Protein AF-A0A834Y5T1-F1 (afdb_monomer_lite)

Radius of gyration: 31.5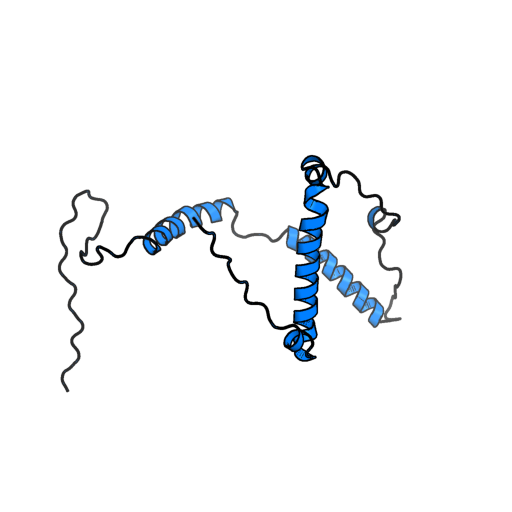9 Å; chains: 1; bounding box: 53×65×82 Å

pLDDT: mean 77.12, std 14.16, range [38.94, 96.62]

Organism: Aphidius gifuensis (NCBI:txid684658)

Structure (mmCIF, N/CA/C/O backbone):
data_AF-A0A834Y5T1-F1
#
_entry.id   AF-A0A834Y5T1-F1
#
loop_
_atom_site.group_PDB
_atom_site.id
_atom_site.type_symbol
_atom_site.label_atom_id
_atom_site.label_alt_id
_atom_site.label_comp_id
_atom_site.label_asym_id
_atom_site.label_entity_id
_atom_site.label_seq_id
_atom_site.pdbx_PDB_ins_code
_atom_site.Cartn_x
_atom_site.Cartn_y
_atom_site.Cartn_z
_atom_site.occupancy
_atom_site.B_iso_or_equiv
_atom_site.auth_seq_id
_atom_site.auth_comp_id
_atom_site.auth_asym_id
_atom_site.auth_atom_id
_atom_site.pdbx_PDB_model_num
ATOM 1 N N . MET A 1 1 ? -30.349 9.901 36.039 1.00 38.94 1 MET A N 1
ATOM 2 C CA . MET A 1 1 ? -28.960 9.397 36.035 1.00 38.94 1 MET A CA 1
ATOM 3 C C . MET A 1 1 ? -28.143 10.296 35.128 1.00 38.94 1 MET A C 1
ATOM 5 O O . MET A 1 1 ? -28.436 10.355 33.943 1.00 38.94 1 MET A O 1
ATOM 9 N N . THR A 1 2 ? -27.216 11.071 35.682 1.00 44.53 2 THR A N 1
ATOM 10 C CA . THR A 1 2 ? -26.333 11.951 34.908 1.00 44.53 2 THR A CA 1
ATOM 11 C C . THR A 1 2 ? -25.214 11.108 34.298 1.00 44.53 2 THR A C 1
ATOM 13 O O . THR A 1 2 ? -24.531 10.368 35.008 1.00 44.53 2 THR A O 1
ATOM 16 N N . LYS A 1 3 ? -25.074 11.151 32.968 1.00 49.75 3 LYS A N 1
ATOM 17 C CA . LYS A 1 3 ? -23.969 10.498 32.256 1.00 49.75 3 LYS A CA 1
ATOM 18 C C . LYS A 1 3 ? -22.673 11.202 32.673 1.00 49.75 3 LYS A C 1
ATOM 20 O O . LYS A 1 3 ? -22.609 12.426 32.615 1.00 49.75 3 LYS A O 1
ATOM 25 N N . ARG A 1 4 ? -21.680 10.453 33.160 1.00 49.56 4 ARG A N 1
ATOM 26 C CA . ARG A 1 4 ? -20.324 10.983 33.349 1.00 49.56 4 ARG A CA 1
ATOM 27 C C . ARG A 1 4 ? -19.730 11.158 31.959 1.00 49.56 4 ARG A C 1
ATOM 29 O O . ARG A 1 4 ? -19.762 10.212 31.180 1.00 49.56 4 ARG A O 1
ATOM 36 N N . GLU A 1 5 ? -19.261 12.355 31.643 1.00 60.16 5 GLU A N 1
ATOM 37 C CA . GLU A 1 5 ? -18.492 12.561 30.423 1.00 60.16 5 GLU A CA 1
ATOM 38 C C . GLU A 1 5 ? -17.097 11.982 30.634 1.00 60.16 5 GLU A C 1
ATOM 40 O O . GLU A 1 5 ? -16.360 12.400 31.531 1.00 60.16 5 GLU A O 1
ATOM 45 N N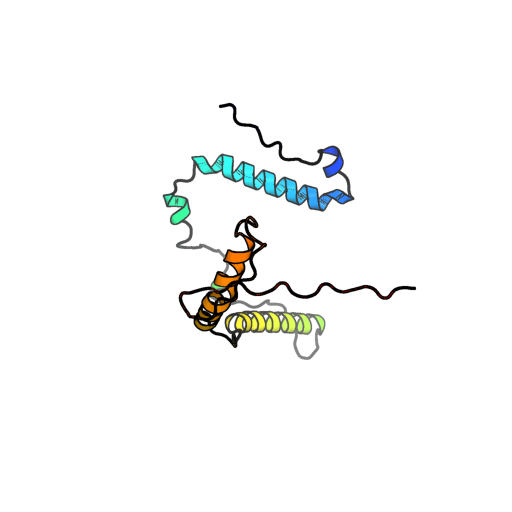 . ASP A 1 6 ? -16.754 10.976 29.836 1.00 60.47 6 ASP A N 1
ATOM 46 C CA . ASP A 1 6 ? -15.409 10.429 29.800 1.00 60.47 6 ASP A CA 1
ATOM 47 C C . ASP A 1 6 ? -14.506 11.461 29.116 1.00 60.47 6 ASP A C 1
ATOM 49 O O . ASP A 1 6 ? -14.448 11.555 27.888 1.00 60.47 6 ASP A O 1
ATOM 53 N N . HIS A 1 7 ? -13.820 12.283 29.911 1.00 65.25 7 HIS A N 1
ATOM 54 C CA . HIS A 1 7 ? -12.827 13.211 29.387 1.00 65.25 7 HIS A CA 1
ATOM 55 C C . HIS A 1 7 ? -11.694 12.424 28.722 1.00 65.25 7 HIS A C 1
ATOM 57 O O . HIS A 1 7 ? -10.821 11.862 29.386 1.00 65.25 7 HIS A O 1
ATOM 63 N N . LYS A 1 8 ? -11.697 12.398 27.387 1.00 70.94 8 LYS A N 1
ATOM 64 C CA . LYS A 1 8 ? -10.557 11.927 26.601 1.00 70.94 8 LYS A CA 1
ATOM 65 C C . LYS A 1 8 ? -9.374 12.850 26.891 1.00 70.94 8 LYS A C 1
ATOM 67 O O . LYS A 1 8 ? -9.419 14.042 26.595 1.00 70.94 8 LYS A O 1
ATOM 72 N N . PHE A 1 9 ? -8.315 12.304 27.482 1.00 77.31 9 PHE A N 1
ATOM 73 C CA . PHE A 1 9 ? -7.071 13.035 27.703 1.00 77.31 9 PHE A CA 1
ATOM 74 C C . PHE A 1 9 ? -6.405 13.313 26.351 1.00 77.31 9 PHE A C 1
ATOM 76 O O . PHE A 1 9 ? -5.819 12.418 25.747 1.00 77.31 9 PHE A O 1
ATOM 83 N N . GLN A 1 10 ? -6.517 14.550 25.870 1.00 83.81 10 GLN A N 1
ATOM 84 C CA . GLN A 1 10 ? -5.854 15.022 24.656 1.00 83.81 10 GLN A CA 1
ATOM 85 C C . GLN A 1 10 ? -4.682 15.937 25.014 1.00 83.81 10 GLN A C 1
ATOM 87 O O . GLN A 1 10 ? -4.711 16.663 26.011 1.00 83.81 10 GLN A O 1
ATOM 92 N N . LEU A 1 11 ? -3.633 15.900 24.192 1.00 87.19 11 LEU A N 1
ATOM 93 C CA . LEU A 1 11 ? -2.508 16.820 24.325 1.00 87.19 11 LEU A CA 1
ATOM 94 C C . LEU A 1 11 ? -2.941 18.241 23.959 1.00 87.19 11 LEU A C 1
ATOM 96 O O . LEU A 1 11 ? -3.801 18.449 23.103 1.00 87.19 11 LEU A O 1
ATOM 100 N N . SER A 1 12 ? -2.324 19.237 24.594 1.00 92.56 12 SER A N 1
ATOM 101 C CA . SER A 1 12 ? -2.603 20.632 24.264 1.00 92.56 12 SER A CA 1
ATOM 102 C C . SER A 1 12 ? -2.082 20.979 22.865 1.00 92.56 12 SER A C 1
ATOM 104 O O . SER A 1 12 ? -1.055 20.462 22.418 1.00 92.56 12 SER A O 1
ATOM 106 N N . LYS A 1 13 ? -2.758 21.917 22.190 1.00 89.25 13 LYS A N 1
ATOM 107 C CA . LYS A 1 13 ? -2.383 22.383 20.841 1.00 89.25 13 LYS A CA 1
ATOM 108 C C . LYS A 1 13 ? -0.927 22.864 20.778 1.00 89.25 13 LYS A C 1
ATOM 110 O O . LYS A 1 13 ? -0.193 22.495 19.872 1.00 89.25 13 LYS A O 1
ATOM 115 N N . SER A 1 14 ? -0.480 23.583 21.812 1.00 93.38 14 SER A N 1
ATOM 116 C CA . SER A 1 14 ? 0.901 24.070 21.916 1.00 93.38 14 SER A CA 1
ATOM 117 C C . SER A 1 14 ? 1.939 22.945 21.987 1.00 93.38 14 SER A C 1
ATOM 119 O O . SER A 1 14 ? 3.022 23.099 21.429 1.00 93.38 14 SER A O 1
ATOM 121 N N . ILE A 1 15 ? 1.630 21.819 22.641 1.00 92.31 15 ILE A N 1
ATOM 122 C CA . ILE A 1 15 ? 2.520 20.649 22.652 1.00 92.31 15 ILE A CA 1
ATOM 123 C C . ILE A 1 15 ? 2.538 20.003 21.265 1.00 92.31 15 ILE A C 1
ATOM 125 O O . ILE A 1 15 ? 3.605 19.648 20.770 1.00 92.31 15 ILE A O 1
ATOM 129 N N . LEU A 1 16 ? 1.372 19.876 20.630 1.00 94.31 16 LEU A N 1
ATOM 130 C CA . LEU A 1 16 ? 1.223 19.219 19.333 1.00 94.31 16 LEU A CA 1
ATOM 131 C C . LEU A 1 16 ? 1.922 19.983 18.188 1.00 94.31 16 LEU A C 1
ATOM 133 O O . LEU A 1 16 ? 2.422 19.361 17.253 1.00 94.31 16 LEU A O 1
ATOM 137 N N . ASP A 1 17 ? 2.042 21.309 18.297 1.00 94.62 17 ASP A N 1
ATOM 138 C CA . ASP A 1 17 ? 2.765 22.166 17.343 1.00 94.62 17 ASP A CA 1
ATOM 139 C C . ASP A 1 17 ? 4.299 22.059 17.431 1.00 94.62 17 ASP A C 1
ATOM 141 O O . ASP A 1 17 ? 5.022 22.546 16.553 1.00 94.62 17 ASP A O 1
ATOM 145 N N . MET A 1 18 ? 4.832 21.408 18.468 1.00 96.62 18 MET A N 1
ATOM 146 C CA . MET A 1 18 ? 6.273 21.230 18.608 1.00 96.62 18 MET A CA 1
ATOM 147 C C . MET A 1 18 ? 6.839 20.353 17.487 1.00 96.62 18 MET A C 1
ATOM 149 O O . MET A 1 18 ? 6.243 19.368 17.058 1.00 96.62 18 MET A O 1
ATOM 153 N N . LYS A 1 19 ? 8.066 20.658 17.042 1.00 96.25 19 LYS A N 1
ATOM 154 C CA . LYS A 1 19 ? 8.706 19.968 15.903 1.00 96.25 19 LYS A CA 1
ATOM 155 C C . LYS A 1 19 ? 8.785 18.446 16.066 1.00 96.25 19 LYS A C 1
ATOM 157 O O . LYS A 1 19 ? 8.681 17.732 15.074 1.00 96.25 19 LYS A O 1
ATOM 162 N N . PHE A 1 20 ? 8.968 17.959 17.293 1.00 95.81 20 PHE A N 1
ATOM 163 C CA . PHE A 1 20 ? 9.034 16.525 17.584 1.00 95.81 20 PHE A CA 1
ATOM 164 C C . PHE A 1 20 ? 7.655 15.844 17.567 1.00 95.81 20 PHE A C 1
ATOM 166 O O . PHE A 1 20 ? 7.581 14.631 17.405 1.00 95.81 20 PHE A O 1
ATOM 173 N N . MET A 1 21 ? 6.571 16.618 17.675 1.00 96.31 21 MET A N 1
ATOM 174 C CA . MET A 1 21 ? 5.191 16.134 17.667 1.00 96.31 21 MET A CA 1
ATOM 175 C C . MET A 1 21 ? 4.551 16.127 16.280 1.00 96.31 21 MET A C 1
ATOM 177 O O . MET A 1 21 ? 3.431 15.649 16.165 1.00 96.31 21 MET A O 1
ATOM 181 N N . LYS A 1 22 ? 5.243 16.566 15.217 1.00 94.31 22 LYS A N 1
ATOM 182 C CA . LYS A 1 22 ? 4.693 16.645 13.847 1.00 94.31 22 LYS A CA 1
ATOM 183 C C . LYS A 1 22 ? 3.967 15.376 13.388 1.00 94.31 22 LYS A C 1
ATOM 185 O O . LYS A 1 22 ? 2.833 15.455 12.941 1.00 94.31 22 LYS A O 1
ATOM 190 N N . ARG A 1 23 ? 4.577 14.200 13.577 1.00 94.69 23 ARG A N 1
ATOM 191 C CA . ARG A 1 23 ? 3.953 12.913 13.212 1.00 94.69 23 ARG A CA 1
ATOM 192 C C . ARG A 1 23 ? 2.697 12.619 14.030 1.00 94.69 23 ARG A C 1
ATOM 194 O O . ARG A 1 23 ? 1.746 12.044 13.522 1.00 94.69 23 ARG A O 1
ATOM 201 N N . THR A 1 24 ? 2.709 12.971 15.313 1.00 93.88 24 THR A N 1
ATOM 202 C CA . THR A 1 24 ? 1.548 12.800 16.192 1.00 93.88 24 THR A CA 1
ATOM 203 C C . THR A 1 24 ? 0.451 13.795 15.830 1.00 93.88 24 THR A C 1
ATOM 205 O O . THR A 1 24 ? -0.711 13.421 15.846 1.00 93.88 24 THR A O 1
ATOM 208 N N . LYS A 1 25 ? 0.815 15.027 15.456 1.00 94.94 25 LYS A N 1
ATOM 209 C CA . LYS A 1 25 ? -0.106 16.047 14.959 1.00 94.94 25 LYS A CA 1
ATOM 210 C C . LYS A 1 25 ? -0.843 15.562 13.720 1.00 94.94 25 LYS A C 1
ATOM 212 O O . LYS A 1 25 ? -2.060 15.532 13.731 1.00 94.94 25 LYS A O 1
ATOM 217 N N . GLU A 1 26 ? -0.105 15.096 12.716 1.00 94.94 26 GLU A N 1
ATOM 218 C CA . GLU A 1 26 ? -0.682 14.555 11.479 1.00 94.94 26 GLU A CA 1
ATOM 219 C C . GLU A 1 26 ? -1.668 13.411 11.754 1.00 94.94 26 GLU A C 1
ATOM 221 O O . GLU A 1 26 ? -2.747 13.382 11.172 1.00 94.94 26 GLU A O 1
ATOM 226 N N . LYS A 1 27 ? -1.338 12.502 12.683 1.00 93.19 27 LYS A N 1
ATOM 227 C CA . LYS A 1 27 ? -2.245 11.417 13.089 1.00 93.19 27 LYS A CA 1
ATOM 228 C C . LYS A 1 27 ? -3.500 11.927 13.790 1.00 93.19 27 LYS A C 1
ATOM 230 O O . LYS A 1 27 ? -4.592 11.503 13.439 1.00 93.19 27 LYS A O 1
ATOM 235 N N . VAL A 1 28 ? -3.342 12.824 14.763 1.00 92.88 28 VAL A N 1
ATOM 236 C CA . VAL A 1 28 ? -4.473 13.406 15.498 1.00 92.88 28 VAL A CA 1
ATOM 237 C C . VAL A 1 28 ? -5.387 14.168 14.541 1.00 92.88 28 VAL A C 1
ATOM 239 O O . VAL A 1 28 ? -6.590 13.953 14.581 1.00 92.88 28 VAL A O 1
ATOM 242 N N . ASP A 1 29 ? -4.827 14.978 13.641 1.00 92.50 29 ASP A N 1
ATOM 243 C CA . ASP A 1 29 ? -5.586 15.747 12.652 1.00 92.50 29 ASP A CA 1
ATOM 244 C C . ASP A 1 29 ? -6.338 14.817 11.676 1.00 92.50 29 ASP A C 1
ATOM 246 O O . ASP A 1 29 ? -7.486 15.077 11.311 1.00 92.50 29 ASP A O 1
ATOM 250 N N . GLN A 1 30 ? -5.722 13.696 11.281 1.00 92.81 30 GLN A N 1
ATOM 251 C CA . GLN A 1 30 ? -6.358 12.681 10.440 1.00 92.81 30 GLN A CA 1
ATOM 252 C C . GLN A 1 30 ? -7.504 11.962 11.165 1.00 92.81 30 GLN A C 1
ATOM 254 O O . GLN A 1 30 ? -8.564 11.763 10.573 1.00 92.81 30 GLN A O 1
ATOM 259 N N . GLU A 1 31 ? -7.317 11.593 12.433 1.00 90.50 31 GLU A N 1
ATOM 260 C CA . GLU A 1 31 ? -8.362 10.988 13.267 1.00 90.50 31 GLU A CA 1
ATOM 261 C C . GLU A 1 31 ? -9.529 11.956 13.487 1.00 90.50 31 GLU A C 1
ATOM 263 O O . GLU A 1 31 ? -10.686 11.555 13.366 1.00 90.50 31 GLU A O 1
ATOM 268 N N . THR A 1 32 ? -9.249 13.236 13.756 1.00 88.88 32 THR A N 1
ATOM 269 C CA . THR A 1 32 ? -10.300 14.253 13.891 1.00 88.88 32 THR A CA 1
ATOM 270 C C . THR A 1 32 ? -11.036 14.462 12.581 1.00 88.88 32 THR A C 1
ATOM 272 O O . THR A 1 32 ? -12.258 14.493 12.586 1.00 88.88 32 THR A O 1
ATOM 275 N N . PHE A 1 33 ? -10.328 14.521 11.451 1.00 90.00 33 PHE A N 1
ATOM 276 C CA . PHE A 1 33 ? -10.956 14.672 10.141 1.00 90.00 33 PHE A CA 1
ATOM 277 C C . PHE A 1 33 ? -11.847 13.475 9.785 1.00 90.00 33 PHE A C 1
ATOM 279 O O . PHE A 1 33 ? -12.925 13.658 9.227 1.00 90.00 33 PHE A O 1
ATOM 286 N N . GLN A 1 34 ? -11.424 12.252 10.120 1.00 88.12 34 GLN A N 1
ATOM 287 C CA . GLN A 1 34 ? -12.248 11.056 9.932 1.00 88.12 34 GLN A CA 1
ATOM 288 C C . GLN A 1 34 ? -13.484 11.078 10.828 1.00 88.12 34 GLN A C 1
ATOM 290 O O . GLN A 1 34 ? -14.582 10.884 10.322 1.00 88.12 34 GLN A O 1
ATOM 295 N N . ALA A 1 35 ? -13.325 11.366 12.122 1.00 87.56 35 ALA A N 1
ATOM 296 C CA . ALA A 1 35 ? -14.442 11.413 13.062 1.00 87.56 35 ALA A CA 1
ATOM 297 C C . ALA A 1 35 ? -15.456 12.511 12.702 1.00 87.56 35 ALA A C 1
ATOM 299 O O . ALA A 1 35 ? -16.660 12.268 12.708 1.00 87.56 35 ALA A O 1
ATOM 300 N N . GLU A 1 36 ? -14.973 13.701 12.341 1.00 87.38 36 GLU A N 1
ATOM 301 C CA . GLU A 1 36 ? -15.815 14.791 11.849 1.00 87.38 36 GLU A CA 1
ATOM 302 C C . GLU A 1 36 ? -16.494 14.398 10.533 1.00 87.38 36 GLU A C 1
ATOM 304 O O . GLU A 1 36 ? -17.695 14.595 10.376 1.00 87.38 36 GLU A O 1
ATOM 309 N N . GLY A 1 37 ? -15.759 13.796 9.594 1.00 85.69 37 GLY A N 1
ATOM 310 C CA . GLY A 1 37 ? -16.313 13.305 8.334 1.00 85.69 37 GLY A CA 1
ATOM 311 C C . GLY A 1 37 ? -17.430 12.280 8.542 1.00 85.69 37 GLY A C 1
ATOM 312 O O . GLY A 1 37 ? -18.493 12.400 7.934 1.00 85.69 37 GLY A O 1
ATOM 313 N N . GLU A 1 38 ? -17.224 11.308 9.428 1.00 82.88 38 GLU A N 1
ATOM 314 C CA . GLU A 1 38 ? -18.253 10.345 9.825 1.00 82.88 38 GLU A CA 1
ATOM 315 C C . GLU A 1 38 ? -19.476 11.063 10.404 1.00 82.88 38 GLU A C 1
ATOM 317 O O . GLU A 1 38 ? -20.582 10.854 9.912 1.00 82.88 38 GLU A O 1
ATOM 322 N N . GLU A 1 39 ? -19.295 11.994 11.345 1.00 84.62 39 GLU A N 1
ATOM 323 C CA . GLU A 1 39 ? -20.402 12.744 11.953 1.00 84.62 39 GLU A CA 1
ATOM 324 C C . GLU A 1 39 ? -21.197 13.573 10.925 1.00 84.62 39 GLU A C 1
ATOM 326 O O . GLU A 1 39 ? -22.434 13.574 10.938 1.00 84.62 39 GLU A O 1
ATOM 331 N N . TYR A 1 40 ? -20.510 14.245 9.995 1.00 84.62 40 TYR A N 1
ATOM 332 C CA . TYR A 1 40 ? -21.155 15.052 8.958 1.00 84.62 40 TYR A CA 1
ATOM 333 C C . TYR A 1 40 ? -21.931 14.197 7.951 1.00 84.62 40 TYR A C 1
ATOM 335 O O . TYR A 1 40 ? -23.047 14.564 7.572 1.00 84.62 40 TYR A O 1
ATOM 343 N N . PHE A 1 41 ? -21.367 13.072 7.499 1.00 79.25 41 PHE A N 1
ATOM 344 C CA . PHE A 1 41 ? -21.941 12.268 6.414 1.00 79.25 41 PHE A CA 1
ATOM 345 C C . PHE A 1 41 ? -22.821 11.104 6.883 1.00 79.25 41 PHE A C 1
ATOM 347 O O . PHE A 1 41 ? -23.592 10.573 6.077 1.00 79.25 41 PHE A O 1
ATOM 354 N N . ASP A 1 42 ? -22.788 10.729 8.163 1.00 75.56 42 ASP A N 1
ATOM 355 C CA . ASP A 1 42 ? -23.586 9.615 8.690 1.00 75.56 42 ASP A CA 1
ATOM 356 C C . ASP A 1 42 ? -25.092 9.849 8.576 1.00 75.56 42 ASP A C 1
ATOM 358 O O . ASP A 1 42 ? -25.847 8.906 8.336 1.00 75.56 42 ASP A O 1
ATOM 362 N N . ASN A 1 43 ? -25.532 11.104 8.657 1.00 76.31 43 ASN A N 1
ATOM 363 C CA . ASN A 1 43 ? -26.941 11.458 8.477 1.00 76.31 43 ASN A CA 1
ATOM 364 C C . ASN A 1 43 ? -27.387 11.434 7.001 1.00 76.31 43 ASN A C 1
ATOM 366 O O . ASN A 1 43 ? -28.579 11.311 6.721 1.00 76.31 43 ASN A O 1
ATOM 370 N N . LEU A 1 44 ? -26.451 11.560 6.054 1.00 73.69 44 LEU A N 1
ATOM 371 C CA . LEU A 1 44 ? -26.723 11.607 4.610 1.00 73.69 44 LEU A CA 1
ATOM 372 C C . LEU A 1 44 ? -26.659 10.219 3.958 1.00 73.69 44 LEU A C 1
ATOM 374 O O . LEU A 1 44 ? -27.320 9.969 2.948 1.00 73.69 44 LEU A O 1
ATOM 378 N N . LEU A 1 45 ? -25.876 9.300 4.525 1.00 71.31 45 LEU A N 1
ATOM 379 C CA . LEU A 1 45 ? -25.683 7.958 3.988 1.00 71.31 45 LEU A CA 1
ATOM 380 C C . LEU A 1 45 ? -26.775 7.002 4.479 1.00 71.31 45 LEU A C 1
ATOM 382 O O . LEU A 1 45 ? -26.774 6.539 5.617 1.00 71.31 45 LEU A O 1
ATOM 386 N N . THR A 1 46 ? -27.683 6.613 3.582 1.00 76.44 46 THR A N 1
ATOM 387 C CA . THR A 1 46 ? -28.651 5.547 3.887 1.00 76.44 46 THR A CA 1
ATOM 388 C C . THR A 1 46 ? -27.921 4.206 4.042 1.00 76.44 46 THR A C 1
ATOM 390 O O . THR A 1 46 ? -27.024 3.895 3.263 1.00 76.44 46 THR A O 1
ATOM 393 N N . SER A 1 47 ? -28.342 3.356 4.988 1.00 71.56 47 SER A N 1
ATOM 394 C CA . SER A 1 47 ? -27.765 2.011 5.206 1.00 71.56 47 SER A CA 1
ATOM 395 C C . SER A 1 47 ? -27.665 1.168 3.918 1.00 71.56 47 SER A C 1
ATOM 397 O O . SER A 1 47 ? -26.681 0.458 3.727 1.00 71.56 47 SER A O 1
ATOM 399 N N . LYS A 1 48 ? -28.616 1.328 2.985 1.00 67.81 48 LYS A N 1
ATOM 400 C CA . LYS A 1 48 ? -28.583 0.705 1.650 1.00 67.81 48 LYS A CA 1
ATOM 401 C C . LYS A 1 48 ? -27.402 1.177 0.790 1.00 67.81 48 LYS A C 1
ATOM 403 O O . LYS A 1 48 ? -26.791 0.363 0.115 1.00 67.81 48 LYS A O 1
ATOM 408 N N . MET A 1 49 ? -27.033 2.459 0.853 1.00 71.44 49 MET A N 1
ATOM 409 C CA . MET A 1 49 ? -25.893 3.009 0.103 1.00 71.44 49 MET A CA 1
ATOM 410 C C . MET A 1 49 ? -24.551 2.489 0.630 1.00 71.44 49 MET A C 1
ATOM 412 O O . MET A 1 49 ? -23.662 2.218 -0.168 1.00 71.44 49 MET A O 1
ATOM 416 N N . LYS A 1 50 ? -24.423 2.290 1.953 1.00 70.38 50 LYS A N 1
ATOM 417 C CA . LYS A 1 50 ? -23.232 1.671 2.569 1.00 70.38 50 LYS A CA 1
ATOM 418 C C . LYS A 1 50 ? -23.076 0.190 2.183 1.00 70.38 50 LYS A C 1
ATOM 420 O O . LYS A 1 50 ? -21.963 -0.315 2.146 1.00 70.38 50 LYS A O 1
ATOM 425 N N . GLN A 1 51 ? -24.180 -0.509 1.909 1.00 71.38 51 GLN A N 1
ATOM 426 C CA . GLN A 1 51 ? -24.172 -1.921 1.503 1.00 71.38 51 GLN A CA 1
ATOM 427 C C . GLN A 1 51 ? -23.999 -2.124 -0.010 1.00 71.38 51 GLN A C 1
ATOM 429 O O . GLN A 1 51 ? -23.470 -3.150 -0.426 1.00 71.38 51 GLN A O 1
ATOM 434 N N . GLU A 1 52 ? -24.466 -1.182 -0.835 1.00 67.44 52 GLU A N 1
ATOM 435 C CA . GLU A 1 52 ? -24.513 -1.333 -2.298 1.00 67.44 52 GLU A CA 1
ATOM 436 C C . GLU A 1 52 ? -23.355 -0.636 -3.038 1.00 67.44 52 GLU A C 1
ATOM 438 O O . GLU A 1 52 ? -23.223 -0.760 -4.258 1.00 67.44 52 GLU A O 1
ATOM 443 N N . SER A 1 53 ? -22.480 0.071 -2.319 1.00 65.94 53 SER A N 1
ATOM 444 C CA . SER A 1 53 ? -21.266 0.655 -2.886 1.00 65.94 53 SER A CA 1
ATOM 445 C C . SER A 1 53 ? -20.320 -0.434 -3.412 1.00 65.94 53 SER A C 1
ATOM 447 O O . SER A 1 53 ? -19.913 -1.308 -2.649 1.00 65.94 53 SER A O 1
ATOM 449 N N . GLY A 1 54 ? -19.929 -0.361 -4.692 1.00 66.06 54 GLY A N 1
ATOM 450 C CA . GLY A 1 54 ? -18.788 -1.130 -5.220 1.00 66.06 54 GLY A CA 1
ATOM 451 C C . GLY A 1 54 ? -19.076 -2.196 -6.282 1.00 66.06 54 GLY A C 1
ATOM 452 O O . GLY A 1 54 ? -18.198 -3.005 -6.554 1.00 66.06 54 GLY A O 1
ATOM 453 N N . LYS A 1 55 ? -20.258 -2.219 -6.917 1.00 75.06 55 LYS A N 1
ATOM 454 C CA . LYS A 1 55 ? -20.530 -3.185 -8.008 1.00 75.06 55 LYS A CA 1
ATOM 455 C C . LYS A 1 55 ? -19.631 -2.979 -9.233 1.00 75.06 55 LYS A C 1
ATOM 457 O O . LYS A 1 55 ? -19.252 -3.951 -9.876 1.00 75.06 55 LYS A O 1
ATOM 462 N N . PHE A 1 56 ? -19.302 -1.727 -9.549 1.00 82.56 56 PHE A N 1
ATOM 463 C CA . PHE A 1 56 ? -18.464 -1.371 -10.691 1.00 82.56 56 PHE A CA 1
ATOM 464 C C . PHE A 1 56 ? -17.530 -0.227 -10.313 1.00 82.56 56 PHE A C 1
ATOM 466 O O . PHE A 1 56 ? -17.946 0.731 -9.660 1.00 82.56 56 PHE A O 1
ATOM 473 N N . ILE A 1 57 ? -16.280 -0.339 -10.746 1.00 81.56 57 ILE A N 1
ATOM 474 C CA . ILE A 1 57 ? -15.251 0.686 -10.607 1.00 81.56 57 ILE A CA 1
ATOM 475 C C . ILE A 1 57 ? -14.943 1.155 -12.026 1.00 81.56 57 ILE A C 1
ATOM 477 O O . ILE A 1 57 ? -14.605 0.343 -12.885 1.00 81.56 57 ILE A O 1
ATOM 481 N N . ILE A 1 58 ? -15.132 2.447 -12.288 1.00 85.12 58 ILE A N 1
ATOM 482 C CA . ILE A 1 58 ? -14.808 3.051 -13.581 1.00 85.12 58 ILE A CA 1
ATOM 483 C C . ILE A 1 58 ? -13.473 3.758 -13.406 1.00 85.12 58 ILE A C 1
ATOM 485 O O . ILE A 1 58 ? -13.399 4.796 -12.750 1.00 85.12 58 ILE A O 1
ATOM 489 N N . GLU A 1 59 ? -12.426 3.187 -13.986 1.00 83.81 59 GLU A N 1
ATOM 490 C CA . GLU A 1 59 ? -11.102 3.793 -14.028 1.00 83.81 59 GLU A CA 1
ATOM 491 C C . GLU A 1 59 ? -10.709 4.109 -15.466 1.00 83.81 59 GLU A C 1
ATOM 493 O O . GLU A 1 59 ? -10.890 3.305 -16.376 1.00 83.81 59 GLU A O 1
ATOM 498 N N . ASN A 1 60 ? -10.117 5.286 -15.664 1.00 89.38 60 ASN A N 1
ATOM 499 C CA . ASN A 1 60 ? -9.656 5.747 -16.976 1.00 89.38 60 ASN A CA 1
ATOM 500 C C . ASN A 1 60 ? -8.271 5.175 -17.348 1.00 89.38 60 ASN A C 1
ATOM 502 O O . ASN A 1 60 ? -7.606 5.702 -18.237 1.00 89.38 60 ASN A O 1
ATOM 506 N N . SER A 1 61 ? -7.803 4.150 -16.633 1.00 86.50 61 SER A N 1
ATOM 507 C CA . SER A 1 61 ? -6.476 3.558 -16.793 1.00 86.50 61 SER A CA 1
ATOM 508 C C . SER A 1 61 ? -6.582 2.140 -17.341 1.00 86.50 61 SER A C 1
ATOM 510 O O . SER A 1 61 ? -7.297 1.308 -16.791 1.00 86.50 61 SER A O 1
ATOM 512 N N . PHE A 1 62 ? -5.808 1.841 -18.385 1.00 87.69 62 PHE A N 1
ATOM 513 C CA . PHE A 1 62 ? -5.716 0.494 -18.960 1.00 87.69 62 PHE A CA 1
ATOM 514 C C . PHE A 1 62 ? -4.763 -0.435 -18.196 1.00 87.69 62 PHE A C 1
ATOM 516 O O . PHE A 1 62 ? -4.703 -1.625 -18.496 1.00 87.69 62 PHE A O 1
ATOM 523 N N . VAL A 1 63 ? -4.046 0.078 -17.187 1.00 86.56 63 VAL A N 1
ATOM 524 C CA . VAL A 1 63 ? -3.036 -0.683 -16.428 1.00 86.56 63 VAL A CA 1
ATOM 525 C C . VAL A 1 63 ? -3.620 -1.971 -15.843 1.00 86.56 63 VAL A C 1
ATOM 527 O O . VAL A 1 63 ? -2.990 -3.021 -15.931 1.00 86.56 63 VAL A O 1
ATOM 530 N N . TYR A 1 64 ? -4.840 -1.914 -15.306 1.00 81.88 64 TYR A N 1
ATOM 531 C CA . TYR A 1 64 ? -5.503 -3.069 -14.694 1.00 81.88 64 TYR A CA 1
ATOM 532 C C . TYR A 1 64 ? -6.124 -4.028 -15.711 1.00 81.88 64 TYR A C 1
ATOM 534 O O . TYR A 1 64 ? -6.210 -5.223 -15.445 1.00 81.88 64 TYR A O 1
ATOM 542 N N . CYS A 1 65 ? -6.558 -3.519 -16.867 1.00 84.31 65 CYS A N 1
ATOM 543 C CA . CYS A 1 65 ? -7.194 -4.332 -17.903 1.00 84.31 65 CYS A CA 1
ATOM 544 C C . CYS A 1 65 ? -6.177 -5.173 -18.679 1.00 84.31 65 CYS A C 1
ATOM 546 O O . CYS A 1 65 ? -6.448 -6.328 -18.989 1.00 84.31 65 CYS A O 1
ATOM 548 N N . GLU A 1 66 ? -5.021 -4.591 -18.995 1.00 84.88 66 GLU A N 1
ATOM 549 C CA . GLU A 1 66 ? -4.000 -5.215 -19.844 1.00 84.88 66 GLU A CA 1
ATOM 550 C C . GLU A 1 66 ? -2.760 -5.680 -19.061 1.00 84.88 66 GLU A C 1
ATOM 552 O O . GLU A 1 66 ? -1.881 -6.323 -19.628 1.00 84.88 66 GLU A O 1
ATOM 557 N N . GLY A 1 67 ? -2.679 -5.387 -17.758 1.00 82.94 67 GLY A N 1
ATOM 558 C CA . GLY A 1 67 ? -1.565 -5.816 -16.911 1.00 82.94 67 GLY A CA 1
ATOM 559 C C . GLY A 1 67 ? -0.228 -5.181 -17.301 1.00 82.94 67 GLY A C 1
ATOM 560 O O . GLY A 1 67 ? 0.796 -5.864 -17.307 1.00 82.94 67 GLY A O 1
ATOM 561 N N . LEU A 1 68 ? -0.227 -3.888 -17.651 1.00 83.31 68 LEU A N 1
ATOM 562 C CA . LEU A 1 68 ? 0.976 -3.198 -18.130 1.00 83.31 68 LEU A CA 1
ATOM 563 C C . LEU A 1 68 ? 2.067 -3.151 -17.052 1.00 83.31 68 LEU A C 1
ATOM 565 O O . LEU A 1 68 ? 1.832 -2.726 -15.920 1.00 83.31 68 LEU A O 1
ATOM 569 N N . SER A 1 69 ? 3.283 -3.540 -17.438 1.00 80.62 69 SER A N 1
ATOM 570 C CA . SER A 1 69 ? 4.498 -3.327 -16.652 1.00 80.62 69 SER A CA 1
ATOM 571 C C . SER A 1 69 ? 5.040 -1.906 -16.827 1.00 80.62 69 SER A C 1
ATOM 573 O O . SER A 1 69 ? 4.656 -1.183 -17.750 1.00 80.62 69 SER A O 1
ATOM 575 N N . GLU A 1 70 ? 5.977 -1.509 -15.965 1.00 79.06 70 GLU A N 1
ATOM 576 C CA . GLU A 1 70 ? 6.689 -0.245 -16.134 1.00 79.06 70 GLU A CA 1
ATOM 577 C C . GLU A 1 70 ? 7.452 -0.223 -17.475 1.00 79.06 70 GLU A C 1
ATOM 579 O O . GLU A 1 70 ? 8.045 -1.215 -17.898 1.00 79.06 70 GLU A O 1
ATOM 584 N N . GLY A 1 71 ? 7.413 0.915 -18.178 1.00 83.44 71 GLY A N 1
ATOM 585 C CA . GLY A 1 71 ? 8.002 1.050 -19.518 1.00 83.44 71 GLY A CA 1
ATOM 586 C C . GLY A 1 71 ? 9.521 1.261 -19.534 1.00 83.44 71 GLY A C 1
ATOM 587 O O . GLY A 1 71 ? 10.132 1.257 -20.603 1.00 83.44 71 GLY A O 1
ATOM 588 N N . ARG A 1 72 ? 10.152 1.479 -18.373 1.00 88.38 72 ARG A N 1
ATOM 589 C CA . ARG A 1 72 ? 11.605 1.669 -18.273 1.00 88.38 72 ARG A CA 1
ATOM 590 C C . ARG A 1 72 ? 12.285 0.309 -18.193 1.00 88.38 72 ARG A C 1
ATOM 592 O O . ARG A 1 72 ? 12.324 -0.302 -17.135 1.00 88.38 72 ARG A O 1
ATOM 599 N N . LEU A 1 73 ? 12.847 -0.128 -19.315 1.00 88.56 73 LEU A N 1
ATOM 600 C CA . LEU A 1 73 ? 13.550 -1.401 -19.428 1.00 88.56 73 LEU A CA 1
ATOM 601 C C . LEU A 1 73 ? 15.002 -1.174 -19.842 1.00 88.56 73 LEU A C 1
ATOM 603 O O . LEU A 1 73 ? 15.312 -0.296 -20.651 1.00 88.56 73 LEU A O 1
ATOM 607 N N . SER A 1 74 ? 15.893 -1.986 -19.296 1.00 90.94 74 SER A N 1
ATOM 608 C CA . SER A 1 74 ? 17.274 -2.102 -19.749 1.00 90.94 74 SER A CA 1
ATOM 609 C C . SER A 1 74 ? 17.640 -3.569 -19.846 1.00 90.94 74 SER A C 1
ATOM 611 O O . SER A 1 74 ? 17.106 -4.397 -19.113 1.00 90.94 74 SER A O 1
ATOM 613 N N . PHE A 1 75 ? 18.539 -3.873 -20.773 1.00 88.88 75 PHE A N 1
ATOM 614 C CA . PHE A 1 75 ? 18.984 -5.231 -21.032 1.00 88.88 75 PHE A CA 1
ATOM 615 C C . PHE A 1 75 ? 20.506 -5.269 -21.109 1.00 88.88 75 PHE A C 1
ATOM 617 O O . PHE A 1 75 ? 21.147 -4.274 -21.463 1.00 88.88 75 PHE A O 1
ATOM 624 N N . GLN A 1 76 ? 21.063 -6.453 -20.857 1.00 91.50 76 GLN A N 1
ATOM 625 C CA . GLN A 1 76 ? 22.483 -6.756 -21.044 1.00 91.50 76 GLN A CA 1
ATOM 626 C C . GLN A 1 76 ? 23.429 -5.844 -20.240 1.00 91.50 76 GLN A C 1
ATOM 628 O O . GLN A 1 76 ? 24.532 -5.540 -20.690 1.00 91.50 76 GLN A O 1
ATOM 633 N N . GLY A 1 77 ? 23.016 -5.390 -19.055 1.00 90.12 77 GLY A N 1
ATOM 634 C CA . GLY A 1 77 ? 23.842 -4.563 -18.177 1.00 90.12 77 GLY A CA 1
ATOM 635 C C . GLY A 1 77 ? 24.017 -3.122 -18.659 1.00 90.12 77 GLY A C 1
ATOM 636 O O . GLY A 1 77 ? 24.857 -2.398 -18.129 1.00 90.12 77 GLY A O 1
ATOM 637 N N . MET A 1 78 ? 23.227 -2.674 -19.643 1.00 90.69 78 MET A N 1
ATOM 638 C CA . MET A 1 78 ? 23.289 -1.304 -20.165 1.00 90.69 78 MET A CA 1
ATOM 639 C C . MET A 1 78 ? 22.852 -0.268 -19.116 1.00 90.69 78 MET A C 1
ATOM 641 O O . MET A 1 78 ? 23.299 0.879 -19.147 1.00 90.69 78 MET A O 1
ATOM 645 N N . ASN A 1 79 ? 22.010 -0.681 -18.161 1.00 92.88 79 ASN A N 1
ATOM 646 C CA . ASN A 1 79 ? 21.740 0.074 -16.943 1.00 92.88 79 ASN A CA 1
ATOM 647 C C . ASN A 1 79 ? 21.446 -0.871 -15.756 1.00 92.88 79 ASN A C 1
ATOM 649 O O . ASN A 1 79 ? 20.304 -1.297 -15.583 1.00 92.88 79 ASN A O 1
ATOM 653 N N . PRO A 1 80 ? 22.438 -1.175 -14.903 1.00 92.62 80 PRO A N 1
ATOM 654 C CA . PRO A 1 80 ? 22.264 -2.137 -13.813 1.00 92.62 80 PRO A CA 1
ATOM 655 C C . PRO A 1 80 ? 21.289 -1.661 -12.727 1.00 92.62 80 PRO A C 1
ATOM 657 O O . PRO A 1 80 ? 20.729 -2.479 -12.005 1.00 92.62 80 PRO A O 1
ATOM 660 N N . GLU A 1 81 ? 21.066 -0.351 -12.593 1.00 91.25 81 GLU A N 1
ATOM 661 C CA . GLU A 1 81 ? 20.104 0.185 -11.624 1.00 91.25 81 GLU A CA 1
ATOM 662 C C . GLU A 1 81 ? 18.663 -0.118 -12.047 1.00 91.25 81 GLU A C 1
ATOM 664 O O . GLU A 1 81 ? 17.844 -0.494 -11.214 1.00 91.25 81 GLU A O 1
ATOM 669 N N . ILE A 1 82 ? 18.361 -0.001 -13.344 1.00 92.12 82 ILE A N 1
ATOM 670 C CA . ILE A 1 82 ? 17.030 -0.321 -13.877 1.00 92.12 82 ILE A CA 1
ATOM 671 C C . ILE A 1 82 ? 16.793 -1.836 -13.835 1.00 92.12 82 ILE A C 1
ATOM 673 O O . ILE A 1 82 ? 15.728 -2.259 -13.397 1.00 92.12 82 ILE A O 1
ATOM 677 N N . GLU A 1 83 ? 17.786 -2.657 -14.198 1.00 91.38 83 GLU A N 1
ATOM 678 C CA . GLU A 1 83 ? 17.671 -4.124 -14.099 1.00 91.38 83 GLU A CA 1
ATOM 679 C C . GLU A 1 83 ? 17.402 -4.580 -12.659 1.00 91.38 83 GLU A C 1
ATOM 681 O O . GLU A 1 83 ? 16.521 -5.406 -12.430 1.00 91.38 83 GLU A O 1
ATOM 686 N N . ARG A 1 84 ? 18.084 -3.978 -11.674 1.00 92.31 84 ARG A N 1
ATOM 687 C CA . ARG A 1 84 ? 17.848 -4.268 -10.253 1.00 92.31 84 ARG A CA 1
ATOM 688 C C . ARG A 1 84 ? 16.428 -3.907 -9.812 1.00 92.31 84 ARG A C 1
ATOM 690 O O . ARG A 1 84 ? 15.834 -4.636 -9.024 1.00 92.31 84 ARG A O 1
ATOM 697 N N . ILE A 1 85 ? 15.885 -2.782 -10.284 1.00 91.38 85 ILE A N 1
ATOM 698 C CA . ILE A 1 85 ? 14.506 -2.375 -9.970 1.00 91.38 85 ILE A CA 1
ATOM 699 C C . ILE A 1 85 ? 13.515 -3.396 -10.538 1.00 91.38 85 ILE A C 1
ATOM 701 O O . ILE A 1 85 ? 12.654 -3.868 -9.798 1.00 91.38 85 ILE A O 1
ATOM 705 N N . ILE A 1 86 ? 13.683 -3.792 -11.803 1.00 90.31 86 ILE A N 1
ATOM 706 C CA . ILE A 1 86 ? 12.830 -4.796 -12.458 1.00 90.31 86 ILE A CA 1
ATOM 707 C C . ILE A 1 86 ? 12.863 -6.121 -11.686 1.00 90.31 86 ILE A C 1
ATOM 709 O O . ILE A 1 86 ? 11.814 -6.692 -11.392 1.00 90.31 86 ILE A O 1
ATOM 713 N N . GLU A 1 87 ? 14.048 -6.581 -11.284 1.00 90.25 87 GLU A N 1
ATOM 714 C CA . GLU A 1 87 ? 14.206 -7.814 -10.505 1.00 90.25 87 GLU A CA 1
ATOM 715 C C . GLU A 1 87 ? 13.485 -7.743 -9.147 1.00 90.25 87 GLU A C 1
ATOM 717 O O . GLU A 1 87 ? 12.804 -8.689 -8.741 1.00 90.25 87 GLU A O 1
ATOM 722 N N . LEU A 1 88 ? 13.585 -6.613 -8.440 1.00 90.62 88 LEU A N 1
ATOM 723 C CA . LEU A 1 88 ? 12.883 -6.410 -7.171 1.00 90.62 88 LEU A CA 1
ATOM 724 C C . LEU A 1 88 ? 11.360 -6.413 -7.345 1.00 90.62 88 LEU A C 1
ATOM 726 O O . LEU A 1 88 ? 10.654 -6.979 -6.508 1.00 90.62 88 LEU A O 1
ATOM 730 N N . GLU A 1 89 ? 10.845 -5.815 -8.418 1.00 88.19 89 GLU A N 1
ATOM 731 C CA . GLU A 1 89 ? 9.413 -5.831 -8.717 1.00 88.19 89 GLU A CA 1
ATOM 732 C C . GLU A 1 89 ? 8.902 -7.231 -9.056 1.00 88.19 89 GLU A C 1
ATOM 734 O O . GLU A 1 89 ? 7.840 -7.633 -8.573 1.00 88.19 89 GLU A O 1
ATOM 739 N N . GLU A 1 90 ? 9.648 -7.992 -9.856 1.00 87.56 90 GLU A N 1
ATOM 740 C CA . GLU A 1 90 ? 9.308 -9.381 -10.167 1.00 87.56 90 GLU A CA 1
ATOM 741 C C . GLU A 1 90 ? 9.290 -10.249 -8.909 1.00 87.56 90 GLU A C 1
ATOM 743 O O . GLU A 1 90 ? 8.338 -11.002 -8.689 1.00 87.56 90 GLU A O 1
ATOM 748 N N . ASN A 1 91 ? 10.294 -10.100 -8.045 1.00 88.38 91 ASN A N 1
ATOM 749 C CA . ASN A 1 91 ? 10.349 -10.807 -6.770 1.00 88.38 91 ASN A CA 1
ATOM 750 C C . ASN A 1 91 ? 9.171 -10.424 -5.865 1.00 88.38 91 ASN A C 1
ATOM 752 O O . ASN A 1 91 ? 8.532 -11.298 -5.284 1.00 88.38 91 ASN A O 1
ATOM 756 N N . ALA A 1 92 ? 8.813 -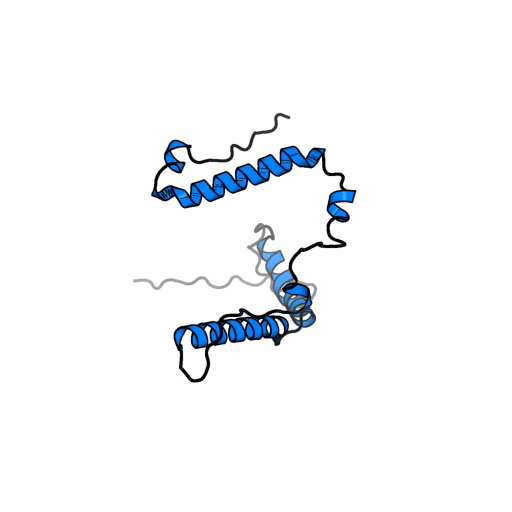9.139 -5.797 1.00 87.00 92 ALA A N 1
ATOM 757 C CA . ALA A 1 92 ? 7.653 -8.686 -5.035 1.00 87.00 92 ALA A CA 1
ATOM 758 C C . ALA A 1 92 ? 6.327 -9.260 -5.568 1.00 87.00 92 ALA A C 1
ATOM 760 O O . ALA A 1 92 ? 5.425 -9.538 -4.776 1.00 87.00 92 ALA A O 1
ATOM 761 N N . LYS A 1 93 ? 6.189 -9.455 -6.887 1.00 84.12 93 LYS A N 1
ATOM 762 C CA . LYS A 1 93 ? 5.016 -10.117 -7.487 1.00 84.12 93 LYS A CA 1
ATOM 763 C C . LYS A 1 93 ? 4.954 -11.595 -7.100 1.00 84.12 93 LYS A C 1
ATOM 765 O O . LYS A 1 93 ? 3.921 -12.030 -6.598 1.00 84.12 93 LYS A O 1
ATOM 770 N N . ARG A 1 94 ? 6.067 -12.325 -7.231 1.00 82.44 94 ARG A N 1
ATOM 771 C CA . ARG A 1 94 ? 6.162 -13.746 -6.841 1.00 82.44 94 ARG A CA 1
ATOM 772 C C . ARG A 1 94 ? 5.842 -13.951 -5.360 1.00 82.44 94 ARG A C 1
ATOM 774 O O . ARG A 1 94 ? 4.990 -14.765 -5.032 1.00 82.44 94 ARG A O 1
ATOM 781 N N . CYS A 1 95 ? 6.411 -13.131 -4.473 1.00 72.56 95 CYS A N 1
ATOM 782 C CA . CYS A 1 95 ? 6.114 -13.208 -3.042 1.00 72.56 95 CYS A CA 1
ATOM 783 C C . CYS A 1 95 ? 4.623 -13.011 -2.729 1.00 72.56 95 CYS A C 1
ATOM 785 O O . CYS A 1 95 ? 4.096 -13.701 -1.865 1.00 72.56 95 CYS A O 1
ATOM 787 N N . LYS A 1 96 ? 3.917 -12.101 -3.415 1.00 73.00 96 LYS A N 1
ATOM 788 C CA . LYS A 1 96 ? 2.467 -11.927 -3.203 1.00 73.00 96 LYS A CA 1
ATOM 789 C C . LYS A 1 96 ? 1.678 -13.170 -3.614 1.00 73.00 96 LYS A C 1
ATOM 791 O O . LYS A 1 96 ? 0.752 -13.562 -2.909 1.00 73.00 96 LYS A O 1
ATOM 796 N N . GLU A 1 97 ? 2.046 -13.801 -4.722 1.00 66.25 97 GLU A N 1
ATOM 797 C CA . GLU A 1 97 ? 1.415 -15.048 -5.165 1.00 66.25 97 GLU A CA 1
ATOM 798 C C . GLU A 1 97 ? 1.701 -16.200 -4.194 1.00 66.25 97 GLU A C 1
ATOM 800 O O . GLU A 1 97 ? 0.790 -16.957 -3.858 1.00 66.25 97 GLU A O 1
ATOM 805 N N . ASP A 1 98 ? 2.922 -16.284 -3.671 1.00 60.97 98 ASP A N 1
ATOM 806 C CA . ASP A 1 98 ? 3.325 -17.325 -2.726 1.00 60.97 98 ASP A CA 1
ATOM 807 C C . ASP A 1 98 ? 2.715 -17.126 -1.330 1.00 60.97 98 ASP A C 1
ATOM 809 O O . ASP A 1 98 ? 2.314 -18.105 -0.711 1.00 60.97 98 ASP A O 1
ATOM 813 N N . THR A 1 99 ? 2.514 -15.886 -0.859 1.00 59.09 99 THR A N 1
ATOM 814 C CA . THR A 1 99 ? 1.796 -15.633 0.413 1.00 59.09 99 THR A CA 1
ATOM 815 C C . THR A 1 99 ? 0.346 -16.122 0.395 1.00 59.09 99 THR A C 1
ATOM 817 O O . THR A 1 99 ? -0.205 -16.486 1.429 1.00 59.09 99 THR A O 1
ATOM 820 N N . SER A 1 100 ? -0.284 -16.189 -0.785 1.00 57.97 100 SER A N 1
ATOM 821 C CA . SER A 1 100 ? -1.622 -16.783 -0.924 1.00 57.97 100 SER A CA 1
ATOM 822 C C . SER A 1 100 ? -1.614 -18.314 -0.830 1.00 57.97 100 SER A C 1
ATOM 824 O O . SER A 1 100 ? -2.662 -18.931 -0.645 1.00 57.97 100 SER A O 1
ATOM 826 N N . LYS A 1 101 ? -0.427 -18.917 -0.947 1.00 58.59 101 LYS A N 1
ATOM 827 C CA . LYS A 1 101 ? -0.158 -20.353 -0.909 1.00 58.59 101 LYS A CA 1
ATOM 828 C C . LYS A 1 101 ? 0.806 -20.696 0.226 1.00 58.59 101 LYS A C 1
ATOM 830 O O . LYS A 1 101 ? 1.574 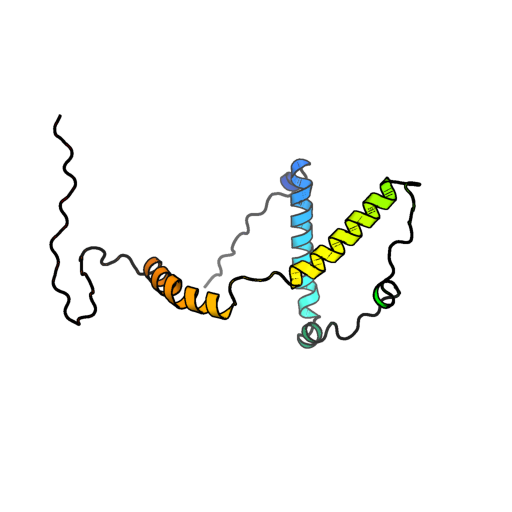-21.644 0.092 1.00 58.59 101 LYS A O 1
ATOM 835 N N . GLU A 1 102 ? 0.807 -19.930 1.319 1.00 61.25 102 GLU A N 1
ATOM 836 C CA . GLU A 1 102 ? 1.516 -20.356 2.522 1.00 61.25 102 GLU A CA 1
ATOM 837 C C . GLU A 1 102 ? 0.951 -21.718 2.924 1.00 61.25 102 GLU A C 1
ATOM 839 O O . GLU A 1 102 ? -0.198 -21.838 3.355 1.00 61.25 102 GLU A O 1
ATOM 844 N N . GLU A 1 103 ? 1.749 -22.759 2.691 1.00 60.94 103 GLU A N 1
ATOM 845 C CA . GLU A 1 103 ? 1.436 -24.125 3.069 1.00 60.94 103 GLU A CA 1
ATOM 846 C C . GLU A 1 103 ? 1.410 -24.168 4.594 1.00 60.94 103 GLU A C 1
ATOM 848 O O . GLU A 1 103 ? 2.428 -24.325 5.268 1.00 60.94 103 GLU A O 1
ATOM 853 N N . THR A 1 104 ? 0.231 -23.951 5.167 1.00 72.06 104 THR A N 1
ATOM 854 C CA . THR A 1 104 ? 0.039 -24.117 6.595 1.00 72.06 104 THR A CA 1
ATOM 855 C C . THR A 1 104 ? 0.166 -25.602 6.903 1.00 72.06 104 THR A C 1
ATOM 857 O O . THR A 1 104 ? -0.652 -26.423 6.492 1.00 72.06 104 THR A O 1
ATOM 860 N N . GLU A 1 105 ? 1.200 -25.965 7.663 1.00 79.75 105 GLU A N 1
ATOM 861 C CA . GLU A 1 105 ? 1.409 -27.347 8.125 1.00 79.75 105 GLU A CA 1
ATOM 862 C C . GLU A 1 105 ? 0.207 -27.882 8.931 1.00 79.75 105 GLU A C 1
ATOM 864 O O . GLU A 1 105 ? 0.058 -29.089 9.126 1.00 79.75 105 GLU A O 1
ATOM 869 N N . ILE A 1 106 ? -0.655 -26.978 9.415 1.00 81.44 106 ILE A N 1
ATOM 870 C CA . ILE A 1 106 ? -1.822 -27.263 10.243 1.00 81.44 106 ILE A CA 1
ATOM 871 C C . ILE A 1 106 ? -3.057 -26.651 9.587 1.00 81.44 106 ILE A C 1
ATOM 873 O O . ILE A 1 106 ? -3.161 -25.435 9.442 1.00 81.44 106 ILE A O 1
ATOM 877 N N . THR A 1 107 ? -4.039 -27.490 9.267 1.00 86.56 107 THR A N 1
ATOM 878 C CA . THR A 1 107 ? -5.340 -27.033 8.762 1.00 86.56 107 THR A CA 1
ATOM 879 C C . THR A 1 107 ? -6.132 -26.313 9.862 1.00 86.56 107 THR A C 1
ATOM 881 O O . THR A 1 107 ? -6.078 -26.708 11.031 1.00 86.56 107 THR A O 1
ATOM 884 N N . ASP A 1 108 ? -6.962 -25.331 9.501 1.00 85.31 108 ASP A N 1
ATOM 885 C CA . ASP A 1 108 ? -7.827 -24.591 10.439 1.00 85.31 108 ASP A CA 1
ATOM 886 C C . ASP A 1 108 ? -8.669 -25.509 11.340 1.00 85.31 108 ASP A C 1
ATOM 888 O O . ASP A 1 108 ? -8.840 -25.258 12.536 1.00 85.31 108 ASP A O 1
ATOM 892 N N . GLU A 1 109 ? -9.147 -26.635 10.806 1.00 87.25 109 GLU A N 1
ATOM 893 C CA . GLU A 1 109 ? -9.886 -27.632 11.583 1.00 87.25 109 GLU A CA 1
ATOM 894 C C . GLU A 1 109 ? -9.039 -28.281 12.686 1.00 87.25 109 GLU A C 1
ATOM 896 O O . GLU A 1 109 ? -9.529 -28.536 13.793 1.00 87.25 109 GLU A O 1
ATOM 901 N N . GLN A 1 110 ? -7.767 -28.563 12.399 1.00 87.31 110 GLN A N 1
ATOM 902 C CA . GLN A 1 110 ? -6.828 -29.129 13.365 1.00 87.31 110 GLN A CA 1
ATOM 903 C C . GLN A 1 110 ? -6.487 -28.094 14.443 1.00 87.31 110 GLN A C 1
ATOM 905 O O . GLN A 1 110 ? -6.516 -28.421 15.634 1.00 87.31 110 GLN A O 1
ATOM 910 N N . MET A 1 111 ? -6.274 -26.833 14.051 1.00 88.38 111 MET A N 1
ATOM 911 C CA . MET A 1 111 ? -6.065 -25.724 14.985 1.00 88.38 111 MET A CA 1
ATOM 912 C C . MET A 1 111 ? -7.280 -25.533 15.905 1.00 88.38 111 MET A C 1
ATOM 914 O O . MET A 1 111 ? -7.127 -25.428 17.126 1.00 88.38 111 MET A O 1
ATOM 918 N N . ALA A 1 112 ? -8.496 -25.586 15.355 1.00 87.00 112 ALA A N 1
ATOM 919 C CA . ALA A 1 112 ? -9.735 -25.478 16.119 1.00 87.00 112 ALA A CA 1
ATOM 920 C C . ALA A 1 112 ? -9.911 -26.632 17.121 1.00 87.00 112 ALA A C 1
ATOM 922 O O . ALA A 1 112 ? -10.326 -26.402 18.261 1.00 87.00 112 ALA A O 1
ATOM 923 N N . LYS A 1 113 ? -9.575 -27.871 16.734 1.00 86.88 113 LYS A N 1
ATOM 924 C CA . LYS A 1 113 ? -9.595 -29.034 17.641 1.00 86.88 113 LYS A CA 1
ATOM 925 C C . LYS A 1 113 ? -8.597 -28.862 18.787 1.00 86.88 113 LYS A C 1
ATOM 927 O O . LYS A 1 113 ? -8.972 -29.056 19.944 1.00 86.88 113 LYS A O 1
ATOM 932 N N . HIS A 1 114 ? -7.368 -28.436 18.491 1.00 84.06 114 HIS A N 1
ATOM 933 C CA . HIS A 1 114 ? -6.353 -28.187 19.516 1.00 84.06 114 HIS A CA 1
ATOM 934 C C . HIS A 1 114 ? -6.766 -27.056 20.474 1.00 84.06 114 HIS A C 1
ATOM 936 O O . HIS A 1 114 ? -6.657 -27.198 21.695 1.00 84.06 114 HIS A O 1
ATOM 942 N N . TYR A 1 115 ? -7.317 -25.960 19.945 1.00 84.25 115 TYR A N 1
ATOM 943 C CA . TYR A 1 115 ? -7.783 -24.832 20.752 1.00 84.25 115 TYR A CA 1
ATOM 944 C C . TYR A 1 115 ? -8.929 -25.232 21.694 1.00 84.25 115 TYR A C 1
ATOM 946 O O . TYR A 1 115 ? -8.897 -24.915 22.887 1.00 84.25 115 TYR A O 1
ATOM 954 N N . LYS A 1 116 ? -9.905 -26.002 21.190 1.00 81.38 116 LYS A N 1
ATOM 955 C CA . LYS A 1 116 ? -11.013 -26.551 21.990 1.00 81.38 116 LYS A CA 1
ATOM 956 C C . LYS A 1 116 ? -10.521 -27.496 23.089 1.00 81.38 116 LYS A C 1
ATOM 958 O O . LYS A 1 116 ? -10.990 -27.396 24.219 1.00 81.38 116 LYS A O 1
ATOM 963 N N . ALA A 1 117 ? -9.572 -28.380 22.779 1.00 78.75 117 ALA A N 1
ATOM 964 C CA . ALA A 1 117 ? -9.070 -29.367 23.732 1.00 78.75 117 ALA A CA 1
ATOM 965 C C . ALA A 1 117 ? -8.196 -28.745 24.840 1.00 78.75 117 ALA A C 1
ATOM 967 O O . ALA A 1 117 ? -8.359 -29.073 26.016 1.00 78.75 117 ALA A O 1
ATOM 968 N N . SER A 1 118 ? -7.283 -27.838 24.479 1.00 73.06 118 SER A N 1
ATOM 969 C CA . SER A 1 118 ? -6.213 -27.365 25.371 1.00 73.06 118 SER A CA 1
ATOM 970 C C . SER A 1 118 ? -6.480 -25.981 25.986 1.00 73.06 118 SER A C 1
ATOM 972 O O . SER A 1 118 ? -6.234 -25.748 27.176 1.00 73.06 118 SER A O 1
ATOM 974 N N . HIS A 1 119 ? -7.023 -25.041 25.208 1.00 69.06 119 HIS A N 1
ATOM 975 C CA . HIS A 1 119 ? -7.081 -23.627 25.598 1.00 69.06 119 HIS A CA 1
ATOM 976 C C . HIS A 1 119 ? -8.370 -23.234 26.325 1.00 69.06 119 HIS A C 1
ATOM 978 O O . HIS A 1 119 ? -8.321 -22.522 27.329 1.00 69.06 119 HIS A O 1
ATOM 984 N N . VAL A 1 120 ? -9.529 -23.718 25.875 1.00 70.12 120 VAL A N 1
ATOM 985 C CA . VAL A 1 120 ? -10.826 -23.305 26.449 1.00 70.12 120 VAL A CA 1
ATOM 986 C C . VAL A 1 120 ? -10.951 -23.725 27.922 1.00 70.12 120 VAL A C 1
ATOM 988 O O . VAL A 1 120 ? -11.343 -22.930 28.778 1.00 70.12 120 VAL A O 1
ATOM 991 N N . ASN A 1 121 ? -10.502 -24.938 28.251 1.00 66.75 121 ASN A N 1
ATOM 992 C CA . ASN A 1 121 ? -10.575 -25.486 29.610 1.00 66.75 121 ASN A CA 1
ATOM 993 C C . ASN A 1 121 ? -9.599 -24.819 30.597 1.00 66.75 121 ASN A C 1
ATOM 995 O O . ASN A 1 121 ? -9.848 -24.780 31.805 1.00 66.75 121 ASN A O 1
ATOM 999 N N . THR A 1 122 ? -8.476 -24.293 30.106 1.00 72.19 122 THR A N 1
ATOM 1000 C CA . THR A 1 122 ? -7.457 -23.629 30.933 1.00 72.19 122 THR A CA 1
ATOM 1001 C C . THR A 1 122 ? -7.750 -22.139 31.109 1.00 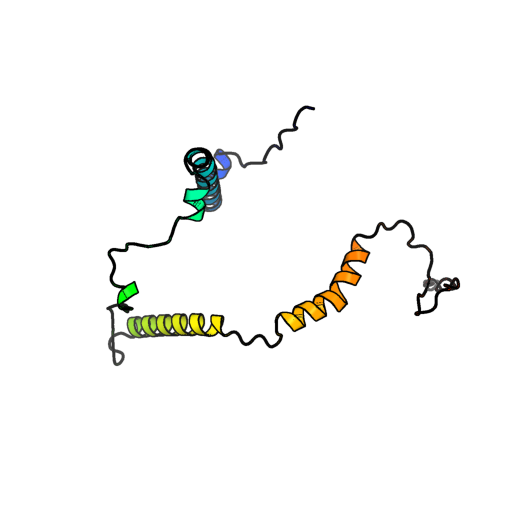72.19 122 THR A C 1
ATOM 1003 O O . THR A 1 122 ? -7.541 -21.602 32.198 1.00 72.19 122 THR A O 1
ATOM 1006 N N . MET A 1 123 ? -8.303 -21.476 30.088 1.00 71.12 123 MET A N 1
ATOM 1007 C CA . MET A 1 123 ? -8.724 -20.071 30.145 1.00 71.12 123 MET A CA 1
ATOM 1008 C C . MET A 1 123 ? -9.883 -19.853 31.124 1.00 71.12 123 MET A C 1
ATOM 1010 O O . MET A 1 123 ? -9.824 -18.919 31.924 1.00 71.12 123 MET A O 1
ATOM 1014 N N . ALA A 1 124 ? -10.875 -20.751 31.153 1.00 71.19 124 ALA A N 1
ATOM 1015 C CA . ALA A 1 124 ? -11.998 -20.673 32.094 1.00 71.19 124 ALA A CA 1
ATOM 1016 C C . ALA A 1 124 ? -11.539 -20.636 33.568 1.00 71.19 124 ALA A C 1
ATOM 1018 O O . ALA A 1 124 ? -12.098 -19.909 34.390 1.00 71.19 124 ALA A O 1
ATOM 1019 N N . LYS A 1 125 ? -10.455 -21.350 33.904 1.00 72.62 125 LYS A N 1
ATOM 1020 C CA . LYS A 1 125 ? -9.881 -21.381 35.261 1.00 72.62 125 LYS A CA 1
ATOM 1021 C C . LYS A 1 125 ? -9.189 -20.076 35.665 1.00 72.62 125 LYS A C 1
ATOM 1023 O O . LYS A 1 125 ? -9.097 -19.799 36.857 1.00 72.62 125 LYS A O 1
ATOM 1028 N N . LYS A 1 126 ? -8.715 -19.261 34.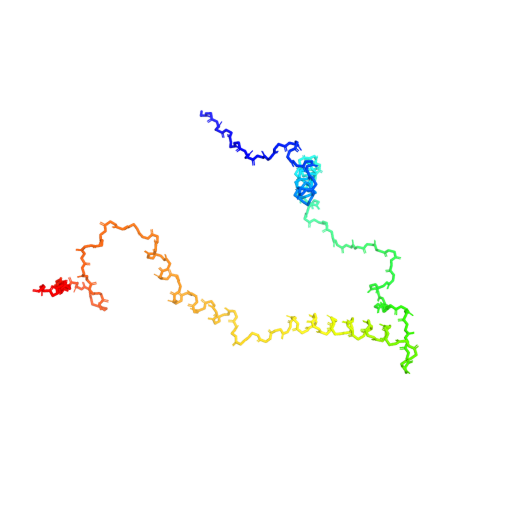712 1.00 72.94 126 LYS A N 1
ATOM 1029 C CA . LYS A 1 126 ? -8.055 -17.974 35.012 1.00 72.94 126 LYS A CA 1
ATOM 1030 C C . LYS A 1 126 ? -9.041 -16.901 35.475 1.00 72.94 126 LYS A C 1
ATOM 1032 O O . LYS A 1 126 ? -8.666 -16.042 36.269 1.00 72.94 126 LYS A O 1
ATOM 1037 N N . PHE A 1 127 ? -10.283 -16.978 35.004 1.00 74.31 127 PHE A N 1
ATOM 1038 C CA . PHE A 1 127 ? -11.362 -16.055 35.365 1.00 74.31 127 PHE A CA 1
ATOM 1039 C C . PHE A 1 127 ? -12.278 -16.602 36.468 1.00 74.31 127 PHE A C 1
ATOM 1041 O O . PHE A 1 127 ? -13.158 -15.890 36.948 1.00 74.31 127 PHE A O 1
ATOM 1048 N N . ALA A 1 128 ? -12.060 -17.845 36.912 1.00 74.25 128 ALA A N 1
ATOM 1049 C CA . ALA A 1 128 ? -12.779 -18.405 38.046 1.00 74.25 128 ALA A CA 1
ATOM 1050 C C . ALA A 1 128 ? -12.420 -17.637 39.339 1.00 74.25 128 ALA A C 1
ATOM 1052 O O . ALA A 1 128 ? -11.237 -17.422 39.631 1.00 74.25 128 ALA A O 1
ATOM 1053 N N . PRO A 1 129 ? -13.412 -17.218 40.147 1.00 75.75 129 PRO A N 1
ATOM 1054 C CA . PRO A 1 129 ? -13.158 -16.466 41.369 1.00 75.75 129 PRO A CA 1
ATOM 1055 C C . PRO A 1 129 ? -12.341 -17.308 42.361 1.00 75.75 129 PRO A C 1
ATOM 1057 O O . PRO A 1 129 ? -12.709 -18.433 42.696 1.00 75.75 129 PRO A O 1
ATOM 1060 N N . LYS A 1 130 ? -11.244 -16.741 42.887 1.00 67.06 130 LYS A N 1
ATOM 1061 C CA . LYS A 1 130 ? -10.269 -17.392 43.795 1.00 67.06 130 LYS A CA 1
ATOM 1062 C C . LYS A 1 130 ? -10.815 -17.740 45.193 1.00 67.06 130 LYS A C 1
ATOM 1064 O O . LYS A 1 130 ? -10.049 -17.828 46.150 1.00 67.06 130 LYS A O 1
ATOM 1069 N N . ARG A 1 131 ? -12.128 -17.922 45.360 1.00 60.97 131 ARG A N 1
ATOM 1070 C CA . ARG A 1 131 ? -12.759 -18.022 46.685 1.00 60.97 131 ARG A CA 1
ATOM 1071 C C . ARG A 1 131 ? -12.481 -19.324 47.433 1.00 60.97 131 ARG A C 1
ATOM 1073 O O . ARG A 1 131 ? -12.716 -19.340 48.629 1.00 60.97 131 ARG A O 1
ATOM 1080 N N . ASN A 1 132 ? -11.935 -20.364 46.794 1.00 55.62 132 ASN A N 1
ATOM 1081 C CA . ASN A 1 132 ? -11.715 -21.668 47.437 1.00 55.62 132 ASN A CA 1
ATOM 1082 C C . ASN A 1 132 ? -10.376 -22.338 47.067 1.00 55.62 132 ASN A C 1
ATOM 1084 O O . ASN A 1 132 ? -10.318 -23.546 46.861 1.00 55.62 132 ASN A O 1
ATOM 1088 N N . HIS A 1 133 ? -9.263 -21.598 47.033 1.00 52.91 133 HIS A N 1
ATOM 1089 C CA . HIS A 1 133 ? -7.923 -22.198 46.883 1.00 52.91 133 HIS A CA 1
ATOM 1090 C C . HIS A 1 133 ? -7.399 -22.818 48.206 1.00 52.91 133 HIS A C 1
ATOM 1092 O O . HIS A 1 133 ? -6.227 -22.670 48.560 1.00 52.91 133 HIS A O 1
ATOM 1098 N N . HIS A 1 134 ? -8.258 -23.486 48.987 1.00 49.81 134 HIS A N 1
ATOM 1099 C CA . HIS A 1 134 ? -7.839 -24.162 50.224 1.00 49.81 134 HIS A CA 1
ATOM 1100 C C . HIS A 1 134 ? -8.362 -25.587 50.405 1.00 49.81 134 HIS A C 1
ATOM 1102 O O . HIS A 1 134 ? -8.411 -26.081 51.529 1.00 49.81 134 HIS A O 1
ATOM 1108 N N . LYS A 1 135 ? -8.694 -26.297 49.325 1.00 49.06 135 LYS A N 1
ATOM 1109 C CA . LYS A 1 135 ? -8.801 -27.755 49.407 1.00 49.06 135 LYS A CA 1
ATOM 1110 C C . LYS A 1 135 ? -8.077 -28.394 48.234 1.00 49.06 135 LYS A C 1
ATOM 1112 O O . LYS A 1 135 ? -8.430 -28.183 47.078 1.00 49.06 135 LYS A O 1
ATOM 1117 N N . TYR A 1 136 ? -7.012 -29.116 48.562 1.00 50.53 136 TYR A N 1
ATOM 1118 C CA . TYR A 1 136 ? -6.359 -30.037 47.649 1.00 50.53 136 TYR A CA 1
ATOM 1119 C C . TYR A 1 136 ? -7.325 -31.204 47.451 1.00 50.53 136 TYR A C 1
ATOM 1121 O O . TYR A 1 136 ? -7.458 -32.040 48.334 1.00 50.53 136 TYR A O 1
ATOM 1129 N N . PHE A 1 137 ? -8.029 -31.219 46.325 1.00 49.94 137 PHE A N 1
ATOM 1130 C CA . PHE A 1 137 ? -8.732 -32.401 45.843 1.00 49.94 137 PHE A CA 1
ATOM 1131 C C . PHE A 1 137 ? -8.094 -32.782 44.512 1.00 49.94 137 PHE A C 1
ATOM 1133 O O . PHE A 1 137 ? -8.004 -31.948 43.605 1.00 49.94 137 PHE A O 1
ATOM 1140 N N . LYS A 1 138 ? -7.592 -34.015 44.413 1.00 45.59 138 LYS A N 1
ATOM 1141 C CA . LYS A 1 138 ? -7.356 -34.638 43.112 1.00 45.59 138 LYS A CA 1
ATOM 1142 C C . LYS A 1 138 ? -8.712 -35.130 42.617 1.00 45.59 138 LYS A C 1
ATOM 1144 O O . LYS A 1 138 ? -9.380 -35.856 43.339 1.00 45.59 138 LYS A O 1
ATOM 1149 N N . TYR A 1 139 ? -9.094 -34.722 41.414 1.00 45.56 139 TYR A N 1
ATOM 1150 C CA . TYR A 1 139 ? -10.184 -35.354 40.682 1.00 45.56 139 TYR A CA 1
ATOM 1151 C C . TYR A 1 139 ? -9.533 -36.289 39.667 1.00 45.56 139 TYR A C 1
ATOM 1153 O O . TYR A 1 139 ? -9.152 -35.852 38.583 1.00 45.56 139 TYR A O 1
ATOM 1161 N N . ASP A 1 140 ? -9.317 -37.538 40.072 1.00 48.84 140 ASP A N 1
ATOM 1162 C CA . ASP A 1 140 ? -9.365 -38.640 39.113 1.00 48.84 140 ASP A CA 1
ATOM 1163 C C . ASP A 1 140 ? -10.852 -38.953 38.861 1.00 48.84 140 ASP A C 1
ATOM 1165 O O . ASP A 1 140 ? -11.698 -38.539 39.650 1.00 48.84 140 ASP A O 1
ATOM 1169 N N . ASN A 1 141 ? -11.172 -39.576 37.725 1.00 49.91 141 ASN A N 1
ATOM 1170 C CA . ASN A 1 141 ? -12.515 -39.709 37.128 1.00 49.91 141 ASN A CA 1
ATOM 1171 C C . ASN A 1 141 ? -13.573 -40.503 37.945 1.00 49.91 141 ASN A C 1
ATOM 1173 O O . ASN A 1 141 ? -14.458 -41.100 37.342 1.00 49.91 141 ASN A O 1
ATOM 1177 N N . ASP A 1 142 ? -13.506 -40.520 39.275 1.00 47.41 142 ASP A N 1
ATOM 1178 C CA . ASP A 1 142 ? -14.478 -41.154 40.168 1.00 47.41 142 ASP A CA 1
ATOM 1179 C C . ASP A 1 142 ? -15.200 -40.112 41.040 1.00 47.41 142 ASP A C 1
ATOM 1181 O O . ASP A 1 142 ? -14.588 -39.209 41.617 1.00 47.41 142 ASP A O 1
ATOM 1185 N N . ASP A 1 143 ? -16.523 -40.265 41.150 1.00 54.22 143 ASP A N 1
ATOM 1186 C CA . ASP A 1 143 ? -17.498 -39.322 41.726 1.00 54.22 143 ASP A CA 1
ATOM 1187 C C . ASP A 1 143 ? -17.410 -39.117 43.260 1.00 54.22 143 ASP A C 1
ATOM 1189 O O . ASP A 1 143 ? -18.363 -38.647 43.886 1.00 54.22 143 ASP A O 1
ATOM 1193 N N . ASN A 1 144 ? -16.278 -39.422 43.905 1.00 56.62 144 ASN A N 1
ATOM 1194 C CA . ASN A 1 144 ? -16.117 -39.214 45.347 1.00 56.62 144 ASN A CA 1
ATOM 1195 C C . ASN A 1 144 ? -14.717 -38.682 45.730 1.00 56.62 144 ASN A C 1
ATOM 1197 O O . ASN A 1 144 ? -13.767 -39.457 45.838 1.00 56.62 144 ASN A O 1
ATOM 1201 N N . PRO A 1 145 ? -14.553 -37.363 45.953 1.00 52.03 145 PRO A N 1
ATOM 1202 C CA . PRO A 1 145 ? -13.252 -36.779 46.265 1.00 52.03 145 PRO A CA 1
ATOM 1203 C C . PRO A 1 145 ? -12.887 -36.941 47.751 1.00 52.03 145 PRO A C 1
ATOM 1205 O O . PRO A 1 145 ? -13.408 -36.237 48.621 1.00 52.03 145 PRO A O 1
ATOM 1208 N N . GLU A 1 146 ? -11.927 -37.818 48.044 1.00 54.97 146 GLU A N 1
ATOM 1209 C CA . GLU A 1 146 ? -11.310 -37.923 49.372 1.00 54.97 146 GLU A CA 1
ATOM 1210 C C . GLU A 1 146 ? -10.352 -36.739 49.653 1.00 54.97 146 GLU A C 1
ATOM 1212 O O . GLU A 1 146 ? -9.647 -36.263 48.752 1.00 54.97 146 GLU A O 1
ATOM 1217 N N . PRO A 1 147 ? -10.307 -36.210 50.892 1.00 56.59 147 PRO A N 1
ATOM 1218 C CA . PRO A 1 147 ? -9.419 -35.106 51.245 1.00 56.59 147 PRO A CA 1
ATOM 1219 C C . PRO A 1 147 ? -7.957 -35.570 51.331 1.00 56.59 147 PRO A C 1
ATOM 1221 O O . PRO A 1 147 ? -7.626 -36.451 52.116 1.00 56.59 147 PRO A O 1
ATOM 1224 N N . VAL A 1 148 ? -7.069 -34.936 50.556 1.00 63.03 148 VAL A N 1
ATOM 1225 C CA . VAL A 1 148 ? -5.635 -35.278 50.524 1.00 63.03 148 VAL A CA 1
ATOM 1226 C C . VAL A 1 148 ? -4.830 -34.427 51.513 1.00 63.03 148 VAL A C 1
ATOM 1228 O O . VAL A 1 148 ? -5.039 -33.213 51.623 1.00 63.03 148 VAL A O 1
ATOM 1231 N N . ASP A 1 149 ? -3.867 -35.054 52.192 1.00 65.56 149 ASP A N 1
ATOM 1232 C CA . ASP A 1 149 ? -3.011 -34.410 53.191 1.00 65.56 149 ASP A CA 1
ATOM 1233 C C . ASP A 1 149 ? -2.151 -33.265 52.629 1.00 65.56 149 ASP A C 1
ATOM 1235 O O . ASP A 1 149 ? -1.709 -33.248 51.475 1.00 65.56 149 ASP A O 1
ATOM 1239 N N . LYS A 1 150 ? -1.899 -32.260 53.479 1.00 66.19 150 LYS A N 1
ATOM 1240 C CA . LYS A 1 150 ? -1.143 -31.053 53.114 1.00 66.19 150 LYS A CA 1
ATOM 1241 C C . LYS A 1 150 ? 0.316 -31.403 52.804 1.00 66.19 150 LYS A C 1
ATOM 1243 O O . LYS A 1 150 ? 0.998 -32.022 53.615 1.00 66.19 150 LYS A O 1
ATOM 1248 N N . LYS A 1 151 ? 0.824 -30.906 51.670 1.00 69.44 151 LYS A N 1
ATOM 1249 C CA . LYS A 1 151 ? 2.239 -31.052 51.290 1.00 69.44 151 LYS A CA 1
ATOM 1250 C C . LYS A 1 151 ? 3.164 -30.430 52.353 1.00 69.44 151 LYS A C 1
ATOM 1252 O O . LYS A 1 151 ? 2.856 -29.334 52.840 1.00 69.44 151 LYS A O 1
ATOM 1257 N N . PRO A 1 152 ? 4.295 -31.077 52.690 1.00 72.81 152 PRO A N 1
ATOM 1258 C CA . PRO A 1 152 ? 5.249 -30.543 53.654 1.00 72.81 152 PRO A CA 1
ATOM 1259 C C . PRO A 1 152 ? 5.810 -29.203 53.164 1.00 72.81 152 PRO A C 1
ATOM 1261 O O . PRO A 1 152 ? 6.087 -29.016 51.978 1.00 72.81 152 PRO A O 1
ATOM 1264 N N . LYS A 1 153 ? 5.945 -28.244 54.085 1.00 76.31 153 LYS A N 1
ATOM 1265 C CA . LYS A 1 153 ? 6.528 -26.930 53.790 1.00 76.31 153 LYS A CA 1
ATOM 1266 C C . LYS A 1 153 ? 8.049 -27.031 53.788 1.00 76.31 153 LYS A C 1
ATOM 1268 O O . LYS A 1 153 ? 8.625 -27.753 54.597 1.00 76.31 153 LYS A O 1
ATOM 1273 N N . PHE A 1 154 ? 8.682 -26.264 52.906 1.00 81.25 154 PHE A N 1
ATOM 1274 C CA . PHE A 1 154 ? 10.133 -26.147 52.839 1.00 81.25 154 PHE A CA 1
ATOM 1275 C C . PHE A 1 154 ? 10.670 -25.555 54.149 1.00 81.25 154 PHE A C 1
ATOM 1277 O O . PHE A 1 154 ? 10.372 -24.407 54.489 1.00 81.25 154 PHE A O 1
ATOM 1284 N N . LEU A 1 155 ? 11.423 -26.356 54.901 1.00 82.06 155 LEU A N 1
ATOM 1285 C CA . LEU A 1 155 ? 12.119 -25.921 56.106 1.00 82.06 155 LEU A CA 1
ATOM 1286 C C . LEU A 1 155 ? 13.466 -25.343 55.684 1.00 82.06 155 LEU A C 1
ATOM 1288 O O . LEU A 1 155 ? 14.284 -26.040 55.087 1.00 82.06 155 LEU A O 1
ATOM 1292 N N . LYS A 1 156 ? 13.686 -24.060 55.978 1.00 81.25 156 LYS A N 1
ATOM 1293 C CA . LYS A 1 156 ? 15.008 -23.462 55.795 1.00 81.25 156 LYS A CA 1
ATOM 1294 C C . LYS A 1 156 ? 15.988 -24.102 56.794 1.00 81.25 156 LYS A C 1
ATOM 1296 O O . LYS A 1 156 ? 15.585 -24.310 57.944 1.00 81.25 156 LYS A O 1
ATOM 1301 N N . PRO A 1 157 ? 17.229 -24.417 56.383 1.00 81.56 157 PRO A N 1
ATOM 1302 C CA . PRO A 1 157 ? 18.269 -24.872 57.300 1.00 81.56 157 PRO A CA 1
ATOM 1303 C C . PRO A 1 157 ? 18.489 -23.847 58.416 1.00 81.56 157 PRO A C 1
ATOM 1305 O O . PRO A 1 157 ? 18.347 -22.647 58.180 1.00 81.56 157 PRO A O 1
ATOM 1308 N N . LYS A 1 158 ? 18.784 -24.329 59.626 1.00 73.81 158 LYS A N 1
ATOM 1309 C CA . LYS A 1 158 ? 19.220 -23.464 60.727 1.00 73.81 158 LYS A CA 1
ATOM 1310 C C . LYS A 1 158 ? 20.710 -23.169 60.551 1.00 73.81 158 LYS A C 1
ATOM 1312 O O . LYS A 1 158 ? 21.426 -24.067 60.108 1.00 73.81 158 LYS A O 1
ATOM 1317 N N . ASP A 1 159 ? 21.091 -21.932 60.863 1.00 67.75 159 ASP A N 1
ATOM 1318 C CA . ASP A 1 159 ? 22.460 -21.404 60.772 1.00 67.75 159 ASP A CA 1
ATOM 1319 C C . ASP A 1 159 ? 23.485 -22.241 61.552 1.00 67.75 159 ASP A C 1
ATOM 1321 O O . ASP A 1 159 ? 23.130 -22.747 62.647 1.00 67.75 159 ASP A O 1
#

InterPro domains:
  IPR019324 M-phase phosphoprotein 6 [PTHR13582] (6-159)

Secondary structure (DSSP, 8-state):
-PPPP-------HHHHTSGGGHHHHHHHHHHHHHHHHHHHHHTTS-HHHHHHTTS----S-SHHHHTPPPS----TTS-HHHHHHHHHHHHHHHHHHHHTT---SS-HHHHHHHIIIIIHHHHHHHHS--TTTT------SSS--PPPPPPPP-PPPP-

Foldseek 3Di:
DDDDPPPDDDDDPVVCPDPVNVVVVVVVVVVVVVVVVCVVCVVVDDPVNVVPPDPDDDDPDCCVVVVDDDPDDDPDPPDVVRVVVVVVVVVVVVVVVVVVVPPDPADPVRVVVCCVVPPPVVVVVVPPDPPDPPFDWDDDPDPDTDGDDDDDDDDDDDD

Sequence (159 aa):
MTKREDHKFQLSKSILDMKFMKRTKEKVDQETFQAEGEEYFDNLLTSKMKQESGKFIIENSFVYCEGLSEGRLSFQGMNPEIERIIELEENAKRCKEDTSKEETEITDEQMAKHYKASHVNTMAKKFAPKRNHHKYFKYDNDDNPEPVDKKPKFLKPKD